Protein AF-A0A516SC68-F1 (afdb_monomer)

Nearest PDB structures (foldseek):
  3bhp-assembly4_B  TM=5.891E-01  e=4.926E+00  Bacillus subtilis
  3bhp-assembly4_A  TM=5.822E-01  e=7.491E+00  Bacillus subtilis

Structure (mmCIF, N/CA/C/O backbone):
data_AF-A0A516SC68-F1
#
_entry.id   AF-A0A516SC68-F1
#
loop_
_atom_site.group_PDB
_atom_site.id
_atom_site.type_symbol
_atom_site.label_atom_id
_atom_site.label_alt_id
_atom_site.label_comp_id
_atom_site.l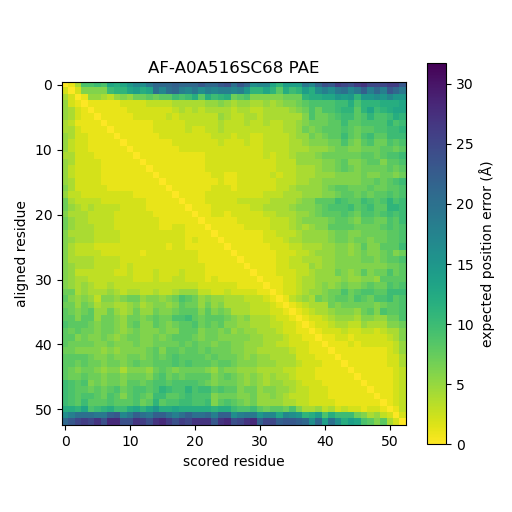abel_asym_id
_atom_site.label_entity_id
_atom_site.label_seq_id
_atom_site.pdbx_PDB_ins_code
_atom_site.Cartn_x
_atom_site.Cartn_y
_atom_site.Cartn_z
_atom_site.occupancy
_atom_site.B_iso_or_equiv
_atom_site.auth_seq_id
_atom_site.auth_comp_id
_atom_site.auth_asym_id
_atom_site.auth_atom_id
_atom_sit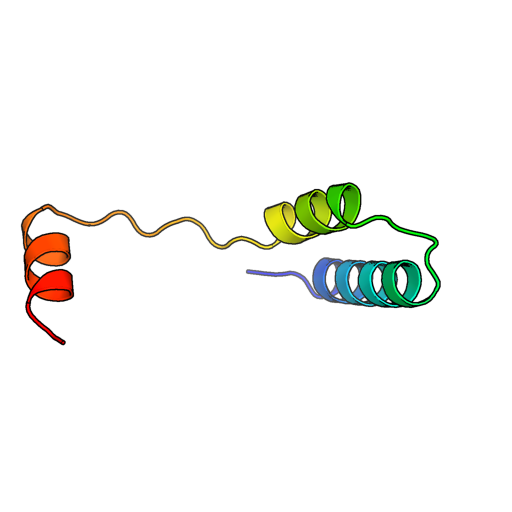e.pdbx_PDB_model_num
ATOM 1 N N . MET A 1 1 ? -0.308 12.841 4.642 1.00 52.88 1 MET A N 1
ATOM 2 C CA . MET A 1 1 ? -0.609 13.676 3.459 1.00 52.88 1 MET A CA 1
ATOM 3 C C . MET A 1 1 ? 0.320 13.256 2.338 1.00 52.88 1 MET A C 1
ATOM 5 O O . MET A 1 1 ? 1.525 13.289 2.543 1.00 52.88 1 MET A O 1
ATOM 9 N N . THR A 1 2 ? -0.214 12.846 1.191 1.00 63.66 2 THR A N 1
ATOM 10 C CA . THR A 1 2 ? 0.577 12.586 -0.019 1.00 63.66 2 THR A CA 1
ATOM 11 C C . THR A 1 2 ? 0.907 13.917 -0.695 1.00 63.66 2 THR A C 1
ATOM 13 O O . THR A 1 2 ? 0.030 14.754 -0.909 1.00 63.66 2 THR A O 1
ATOM 16 N N . SER A 1 3 ? 2.188 14.170 -0.969 1.00 84.88 3 SER A N 1
ATOM 17 C CA . SER A 1 3 ? 2.611 15.401 -1.644 1.00 84.88 3 SER A CA 1
ATOM 18 C C . SER A 1 3 ? 2.302 15.326 -3.146 1.00 84.88 3 SER A C 1
ATOM 20 O O . SER A 1 3 ? 2.194 14.238 -3.712 1.00 84.88 3 SER A O 1
ATOM 22 N N . ARG A 1 4 ? 2.194 16.483 -3.817 1.00 88.38 4 ARG A N 1
ATOM 23 C CA . ARG A 1 4 ? 2.037 16.536 -5.286 1.00 88.38 4 ARG A CA 1
ATOM 24 C C . ARG A 1 4 ? 3.167 15.801 -6.012 1.00 88.38 4 ARG A C 1
ATOM 26 O O . ARG A 1 4 ? 2.898 15.087 -6.965 1.00 88.38 4 ARG A O 1
ATOM 33 N N . LEU A 1 5 ? 4.399 15.946 -5.521 1.00 88.50 5 LEU A N 1
ATOM 34 C CA . LEU A 1 5 ? 5.574 15.269 -6.069 1.00 88.50 5 LEU A CA 1
ATOM 35 C C . LEU A 1 5 ? 5.437 13.748 -5.994 1.00 88.50 5 LEU A C 1
ATOM 37 O O . LEU A 1 5 ? 5.682 13.066 -6.981 1.00 88.50 5 LEU A O 1
ATOM 41 N N . LEU A 1 6 ? 5.025 13.232 -4.834 1.00 84.62 6 LEU A N 1
ATOM 42 C CA . LEU A 1 6 ? 4.805 11.804 -4.652 1.00 84.62 6 LEU A CA 1
ATOM 43 C C . LEU A 1 6 ? 3.745 11.312 -5.653 1.00 84.62 6 LEU A C 1
ATOM 45 O O . LEU A 1 6 ? 4.026 10.436 -6.462 1.00 84.62 6 LEU A O 1
ATOM 49 N N . LYS A 1 7 ? 2.581 11.965 -5.739 1.00 87.19 7 LYS A N 1
ATOM 50 C CA . LYS A 1 7 ? 1.543 11.578 -6.713 1.00 87.19 7 LYS A CA 1
ATOM 51 C C . LYS A 1 7 ? 2.078 11.456 -8.152 1.00 87.19 7 LYS A C 1
ATOM 53 O O . LYS A 1 7 ? 1.829 10.443 -8.793 1.00 87.19 7 LYS A O 1
ATOM 58 N N . SER A 1 8 ? 2.865 12.428 -8.616 1.00 92.31 8 SER A N 1
ATOM 59 C CA . SER A 1 8 ? 3.477 12.391 -9.953 1.00 92.31 8 SER A CA 1
ATOM 60 C C . SER A 1 8 ? 4.510 11.270 -10.131 1.00 92.31 8 SER A C 1
ATOM 62 O O . SER A 1 8 ? 4.595 10.683 -11.208 1.00 92.31 8 SER A O 1
ATOM 64 N N . LEU A 1 9 ? 5.284 10.941 -9.090 1.00 90.12 9 LEU A N 1
ATOM 65 C CA . LEU A 1 9 ? 6.211 9.804 -9.121 1.00 90.12 9 LEU A CA 1
ATOM 66 C C . LEU A 1 9 ? 5.466 8.470 -9.223 1.00 90.12 9 LEU A C 1
ATOM 68 O O . LEU A 1 9 ? 5.881 7.605 -9.987 1.00 90.12 9 LEU A O 1
ATOM 72 N N . HIS A 1 10 ? 4.369 8.311 -8.479 1.00 90.44 10 HIS A N 1
ATOM 73 C CA . HIS A 1 10 ? 3.543 7.106 -8.548 1.00 90.44 10 HIS A CA 1
ATOM 74 C C . HIS A 1 10 ? 2.901 6.933 -9.928 1.00 90.44 10 HIS A C 1
ATOM 76 O O . HIS A 1 10 ? 2.950 5.843 -10.484 1.00 90.44 10 HIS A O 1
ATOM 82 N N . GLU A 1 11 ? 2.378 8.015 -10.512 1.00 93.31 11 GLU A N 1
ATOM 83 C CA . GLU A 1 11 ? 1.843 8.008 -11.882 1.00 93.31 11 GLU A CA 1
ATOM 84 C C . GLU A 1 11 ? 2.913 7.581 -12.903 1.00 93.31 11 GLU A C 1
ATOM 86 O O . GLU A 1 11 ? 2.659 6.710 -13.726 1.00 93.31 11 GLU A O 1
ATOM 91 N N . THR A 1 12 ? 4.146 8.087 -12.783 1.00 94.81 12 THR A N 1
ATOM 92 C CA . THR A 1 12 ? 5.261 7.677 -13.663 1.00 94.81 12 THR A CA 1
ATOM 93 C C . THR A 1 12 ? 5.631 6.198 -13.484 1.00 94.81 12 THR A C 1
ATOM 95 O O . THR A 1 12 ? 5.921 5.503 -14.455 1.00 94.81 12 THR A O 1
ATOM 98 N N . ALA A 1 13 ? 5.641 5.701 -12.242 1.00 94.44 13 ALA A N 1
ATOM 99 C CA . ALA A 1 13 ? 5.942 4.299 -11.954 1.00 94.44 13 ALA A CA 1
ATOM 100 C C . ALA A 1 13 ? 4.881 3.353 -12.543 1.00 94.44 13 ALA A C 1
ATOM 102 O O . ALA A 1 13 ? 5.239 2.295 -13.058 1.00 94.44 13 ALA A O 1
ATOM 103 N N . LEU A 1 14 ? 3.603 3.756 -12.526 1.00 95.25 14 LEU A N 1
ATOM 104 C CA . LEU A 1 14 ? 2.513 3.026 -13.179 1.00 95.25 14 LEU A CA 1
ATOM 105 C C . LEU A 1 14 ? 2.715 2.950 -14.696 1.00 95.25 14 LEU A C 1
ATOM 107 O O . LEU A 1 14 ? 2.703 1.851 -15.243 1.00 95.25 14 LEU A O 1
ATOM 111 N N . ASP A 1 15 ? 3.003 4.078 -15.353 1.00 97.31 15 ASP A N 1
ATOM 112 C CA . ASP A 1 15 ? 3.270 4.100 -16.799 1.00 97.31 15 ASP A CA 1
ATOM 113 C C . ASP A 1 15 ? 4.448 3.180 -17.171 1.00 97.31 15 ASP A C 1
ATOM 115 O O . ASP A 1 15 ? 4.446 2.514 -18.208 1.00 97.31 15 ASP A O 1
ATOM 119 N N . PHE A 1 16 ? 5.468 3.107 -16.310 1.00 97.31 16 PHE A N 1
ATOM 120 C CA . PHE A 1 16 ? 6.605 2.208 -16.504 1.00 97.31 16 PHE A CA 1
ATOM 121 C C . PHE A 1 16 ? 6.249 0.736 -16.286 1.00 97.31 16 PHE A C 1
ATOM 123 O O . PHE A 1 16 ? 6.774 -0.125 -16.996 1.00 97.31 16 PHE A O 1
ATOM 130 N N . ALA A 1 17 ? 5.371 0.429 -15.334 1.00 96.38 17 ALA A N 1
ATOM 131 C CA . ALA A 1 17 ? 4.869 -0.925 -15.135 1.00 96.38 17 ALA A CA 1
ATOM 132 C C . ALA A 1 17 ? 4.034 -1.393 -16.338 1.00 96.38 17 ALA A C 1
ATOM 13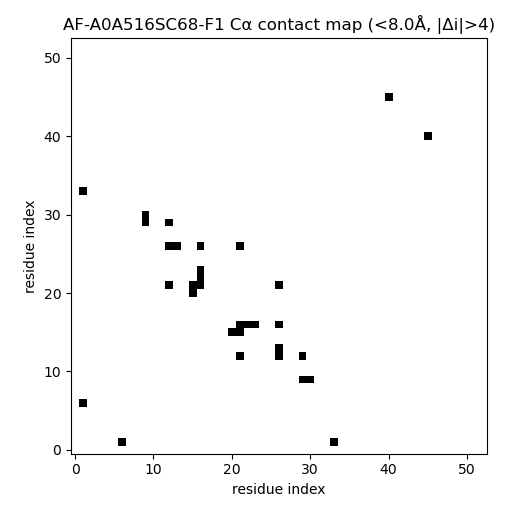4 O O . ALA A 1 17 ? 4.210 -2.521 -16.799 1.00 96.38 17 ALA A O 1
ATOM 135 N N . ASP A 1 18 ? 3.215 -0.506 -16.908 1.00 97.31 18 ASP A N 1
ATOM 136 C CA . ASP A 1 18 ? 2.361 -0.800 -18.066 1.00 97.31 18 ASP A CA 1
ATOM 137 C C . ASP A 1 18 ? 3.164 -1.164 -19.326 1.00 97.31 18 ASP A C 1
ATOM 139 O O . ASP A 1 18 ? 2.736 -2.006 -20.119 1.00 97.31 18 ASP A O 1
ATOM 1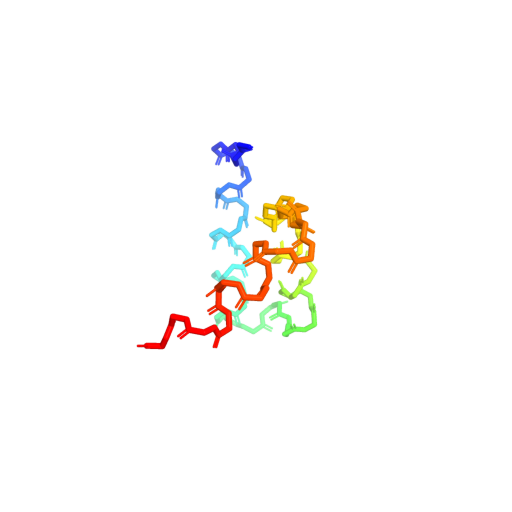43 N N . ILE A 1 19 ? 4.360 -0.588 -19.498 1.00 98.12 19 ILE A N 1
ATOM 144 C CA . ILE A 1 19 ? 5.286 -0.943 -20.590 1.00 98.12 19 ILE A CA 1
ATOM 145 C C . ILE A 1 19 ? 6.281 -2.057 -20.217 1.00 98.12 19 ILE A C 1
ATOM 147 O O . ILE A 1 19 ? 7.156 -2.391 -21.017 1.00 98.12 19 ILE A O 1
ATOM 151 N N . GLY A 1 20 ? 6.174 -2.629 -19.013 1.00 96.69 20 GLY A N 1
ATOM 152 C CA . GLY A 1 20 ? 7.025 -3.722 -18.530 1.00 96.69 20 GLY A CA 1
ATOM 153 C C . GLY A 1 20 ? 8.432 -3.311 -18.080 1.00 96.69 20 GLY A C 1
ATOM 154 O O . GLY A 1 20 ? 9.298 -4.173 -17.937 1.00 96.69 20 GLY A O 1
ATOM 155 N N . LEU A 1 21 ? 8.681 -2.017 -17.862 1.00 97.75 21 LEU A N 1
ATOM 156 C CA . LEU A 1 21 ? 9.960 -1.499 -17.361 1.00 97.75 21 LEU A CA 1
ATOM 157 C C . LEU A 1 21 ? 10.090 -1.641 -15.834 1.00 97.75 21 LEU A C 1
ATOM 159 O O . LEU A 1 21 ? 11.204 -1.708 -15.316 1.00 97.75 21 LEU A O 1
ATOM 163 N N . VAL A 1 22 ? 8.963 -1.701 -15.121 1.00 96.81 22 VAL A N 1
ATOM 164 C CA . VAL A 1 22 ? 8.895 -1.940 -13.673 1.00 96.81 22 VAL A CA 1
ATOM 165 C C . VAL A 1 22 ? 8.120 -3.229 -13.416 1.00 96.81 22 VAL A C 1
ATOM 167 O O . VAL A 1 22 ? 7.025 -3.421 -13.939 1.00 96.81 22 VAL A O 1
ATOM 170 N N . ASP A 1 23 ? 8.687 -4.124 -12.609 1.00 97.44 23 ASP A N 1
ATOM 171 C CA . ASP A 1 23 ? 8.039 -5.385 -12.257 1.00 97.44 23 ASP A CA 1
ATOM 172 C C . ASP A 1 23 ? 7.070 -5.254 -11.067 1.00 97.44 23 ASP A C 1
ATOM 174 O O . ASP A 1 23 ? 7.032 -4.262 -10.333 1.00 97.44 23 ASP A O 1
ATOM 178 N N . ALA A 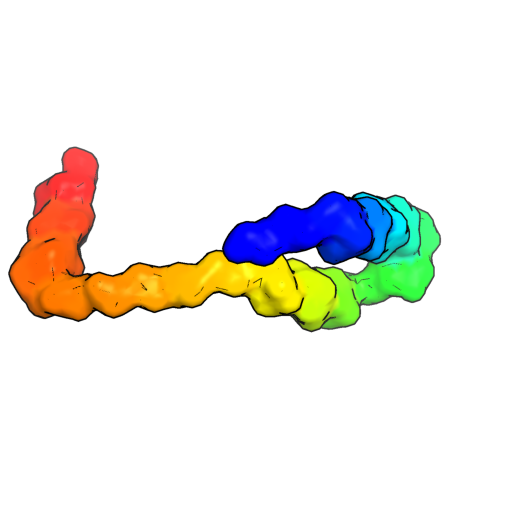1 24 ? 6.268 -6.299 -10.855 1.00 95.62 24 ALA A N 1
ATOM 179 C CA . ALA A 1 24 ? 5.263 -6.319 -9.796 1.00 95.62 24 ALA A CA 1
ATOM 180 C C . ALA A 1 24 ? 5.861 -6.276 -8.380 1.00 95.62 24 ALA A C 1
ATOM 182 O O . ALA A 1 24 ? 5.171 -5.868 -7.446 1.00 95.62 24 ALA A O 1
ATOM 183 N N . GLN A 1 25 ? 7.107 -6.722 -8.191 1.00 96.56 25 GLN A N 1
ATOM 184 C CA . GLN A 1 25 ? 7.769 -6.631 -6.892 1.00 96.56 25 GLN A CA 1
ATOM 185 C C . GLN A 1 25 ? 8.118 -5.172 -6.593 1.00 96.56 25 GLN A C 1
ATOM 187 O O . GLN A 1 25 ? 7.769 -4.664 -5.531 1.00 96.56 25 GLN A O 1
ATOM 192 N N . THR A 1 26 ? 8.714 -4.492 -7.564 1.00 94.94 26 THR A N 1
ATOM 193 C CA . THR A 1 26 ? 9.111 -3.089 -7.479 1.00 94.94 26 THR A CA 1
ATOM 194 C C . THR A 1 26 ? 7.890 -2.179 -7.322 1.00 94.94 26 THR A C 1
ATOM 196 O O . THR A 1 26 ? 7.907 -1.270 -6.495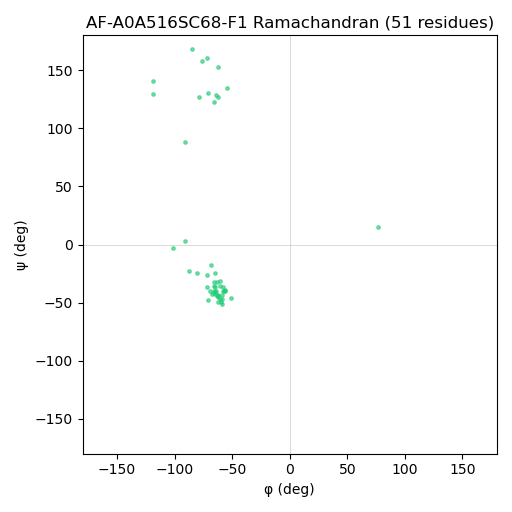 1.00 94.94 26 THR A O 1
ATOM 199 N N . MET A 1 27 ? 6.777 -2.449 -8.019 1.00 94.19 27 MET A N 1
ATOM 200 C CA . MET A 1 27 ? 5.539 -1.677 -7.815 1.00 94.19 27 MET A CA 1
ATOM 201 C C . MET A 1 27 ? 4.995 -1.778 -6.387 1.00 94.19 27 MET A C 1
ATOM 203 O O . MET A 1 27 ? 4.532 -0.777 -5.848 1.00 94.19 27 MET A O 1
ATOM 207 N N . ARG A 1 28 ? 5.119 -2.937 -5.725 1.00 93.06 28 ARG A N 1
ATOM 208 C CA . ARG A 1 28 ? 4.707 -3.079 -4.314 1.00 93.06 28 ARG A CA 1
ATOM 209 C C . ARG A 1 28 ? 5.555 -2.230 -3.372 1.00 93.06 28 ARG A C 1
ATOM 211 O O . ARG A 1 28 ? 5.044 -1.764 -2.356 1.00 93.06 28 ARG A O 1
ATOM 218 N N . GLU A 1 29 ? 6.833 -2.029 -3.690 1.00 91.44 29 GLU A N 1
ATOM 219 C CA . GLU A 1 29 ? 7.705 -1.129 -2.930 1.00 91.44 29 GLU A CA 1
ATOM 220 C C . GLU A 1 29 ? 7.256 0.326 -3.094 1.00 91.44 29 GLU A C 1
ATOM 222 O O . GLU A 1 29 ? 7.157 1.043 -2.099 1.00 91.44 29 GLU A O 1
ATOM 227 N N . PHE A 1 30 ? 6.893 0.742 -4.316 1.00 88.44 30 PHE A N 1
ATOM 228 C CA . PHE A 1 30 ? 6.274 2.049 -4.545 1.00 88.44 30 PHE A CA 1
ATOM 229 C C . PHE A 1 30 ? 4.961 2.193 -3.776 1.00 88.44 30 PHE A C 1
ATOM 231 O O . PHE A 1 30 ? 4.809 3.177 -3.059 1.00 88.44 30 PHE A O 1
ATOM 238 N N . ASP A 1 31 ? 4.050 1.222 -3.859 1.00 87.25 31 ASP A N 1
ATOM 239 C CA . ASP A 1 31 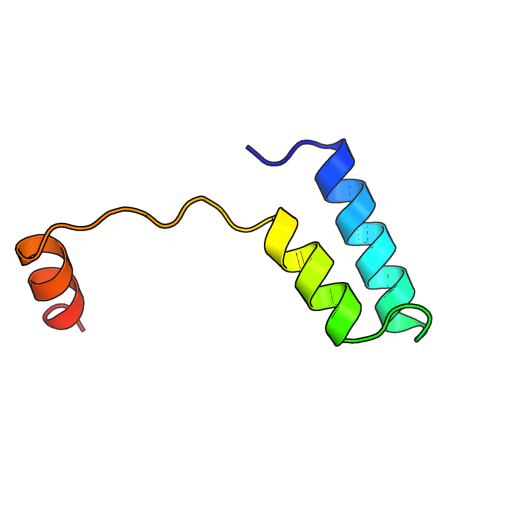? 2.758 1.246 -3.159 1.00 87.25 31 ASP A CA 1
ATOM 240 C C . ASP A 1 31 ? 2.926 1.386 -1.641 1.00 87.25 31 ASP A C 1
ATOM 242 O O . ASP A 1 31 ? 2.200 2.147 -0.995 1.00 87.25 31 ASP A O 1
ATOM 246 N N . ALA A 1 32 ? 3.922 0.706 -1.065 1.00 87.81 32 ALA A N 1
ATOM 247 C CA . ALA A 1 32 ? 4.216 0.772 0.363 1.00 87.81 32 ALA A CA 1
ATOM 248 C C . ALA A 1 32 ? 4.571 2.193 0.833 1.00 87.81 32 ALA A C 1
ATOM 250 O O . ALA A 1 32 ? 4.233 2.565 1.958 1.00 87.81 32 ALA A O 1
ATOM 251 N N . LEU A 1 33 ? 5.181 3.017 -0.029 1.00 83.94 33 LEU A N 1
ATOM 252 C CA . LEU A 1 33 ? 5.480 4.424 0.270 1.00 83.94 33 LEU A CA 1
ATOM 253 C C . LEU A 1 33 ? 4.216 5.300 0.366 1.00 83.94 33 LEU A C 1
ATOM 255 O O . LEU A 1 33 ? 4.278 6.395 0.928 1.00 83.94 33 LEU A O 1
ATOM 259 N N . TYR A 1 34 ? 3.076 4.835 -0.161 1.00 81.19 34 TYR A N 1
ATOM 260 C CA . TYR A 1 34 ? 1.789 5.548 -0.141 1.00 81.19 34 TYR A CA 1
ATOM 261 C C . TYR A 1 34 ? 0.821 5.047 0.926 1.00 81.19 34 TYR A C 1
ATOM 263 O O . TYR A 1 34 ? -0.260 5.627 1.070 1.00 81.19 34 TYR A O 1
ATOM 271 N N . LEU A 1 35 ? 1.175 4.008 1.686 1.00 82.88 35 LEU A N 1
ATOM 272 C CA . LEU A 1 35 ? 0.277 3.474 2.700 1.00 82.88 3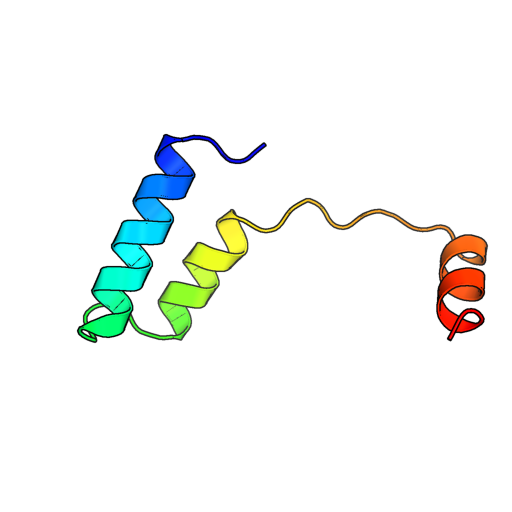5 LEU A CA 1
ATOM 273 C C . LEU A 1 35 ? 0.062 4.511 3.814 1.00 82.88 35 LEU A C 1
ATOM 275 O O . LEU A 1 35 ? 1.027 4.958 4.445 1.00 82.88 35 LEU A O 1
ATOM 279 N N . PRO A 1 36 ? -1.194 4.917 4.085 1.00 82.19 36 PRO A N 1
ATOM 280 C CA . PRO A 1 36 ? -1.471 5.707 5.270 1.00 82.19 36 PRO A CA 1
ATOM 281 C C . PRO A 1 36 ? -1.113 4.881 6.513 1.00 82.19 36 PRO A C 1
ATOM 283 O O . PRO A 1 36 ? -1.178 3.648 6.472 1.00 82.19 36 PRO A O 1
ATOM 286 N N . PRO A 1 37 ? -0.759 5.536 7.633 1.00 84.62 37 PRO A N 1
ATOM 287 C CA . PRO A 1 37 ? -0.543 4.821 8.879 1.00 84.62 37 PRO A CA 1
ATOM 288 C C . PRO A 1 37 ? -1.783 3.990 9.208 1.00 84.62 37 PRO A C 1
ATOM 290 O O . PRO A 1 37 ? -2.917 4.468 9.094 1.00 84.62 37 PRO A O 1
ATOM 293 N N . VAL A 1 38 ? -1.557 2.737 9.597 1.00 87.56 38 VAL A N 1
ATOM 294 C CA . VAL A 1 38 ? -2.637 1.862 10.049 1.00 87.56 38 VAL A CA 1
ATOM 295 C C . VAL A 1 38 ? -3.238 2.494 11.298 1.00 87.56 38 VAL A C 1
ATOM 297 O O . VAL A 1 38 ? -2.513 2.844 12.227 1.00 87.56 38 VAL A O 1
ATOM 300 N N . LYS A 1 39 ? -4.561 2.681 11.306 1.00 91.94 39 LYS A N 1
ATOM 301 C CA . LYS A 1 39 ? -5.250 3.169 12.499 1.00 91.94 39 LYS A CA 1
ATOM 302 C C . LYS A 1 39 ? -5.089 2.130 13.611 1.00 91.94 39 LYS A C 1
ATOM 304 O O . LYS A 1 39 ? -5.432 0.965 13.416 1.00 91.94 39 LYS A O 1
ATOM 309 N N . ASP A 1 40 ? -4.645 2.578 14.779 1.00 95.56 40 ASP A N 1
ATOM 310 C CA . ASP A 1 40 ? -4.706 1.773 15.992 1.00 95.56 40 ASP A CA 1
ATOM 311 C C . ASP A 1 40 ? -6.160 1.651 16.453 1.00 95.56 40 ASP A C 1
ATOM 313 O O . ASP A 1 40 ? -6.889 2.643 16.555 1.00 95.56 40 ASP A O 1
ATOM 317 N N . TYR A 1 41 ? -6.581 0.419 16.721 1.00 95.50 41 TYR A N 1
ATOM 318 C CA . TYR A 1 41 ? -7.918 0.118 17.214 1.00 95.50 41 TYR A CA 1
ATOM 319 C C . TYR A 1 41 ? -7.844 -0.551 18.579 1.00 95.50 41 TYR A C 1
ATOM 321 O O . TYR A 1 41 ? -7.023 -1.437 18.826 1.00 95.50 41 TYR A O 1
ATOM 329 N N . THR A 1 42 ? -8.772 -0.174 19.447 1.00 97.19 42 THR A N 1
ATOM 330 C CA . THR A 1 42 ? -9.041 -0.890 20.692 1.00 97.19 42 THR A CA 1
ATOM 331 C C . THR A 1 42 ? -9.733 -2.228 20.416 1.00 97.19 42 THR A C 1
ATOM 333 O O . THR A 1 42 ? -10.349 -2.438 19.367 1.00 97.19 42 THR A O 1
ATOM 336 N N . ALA A 1 43 ? -9.676 -3.144 21.386 1.00 96.88 43 ALA A N 1
ATOM 337 C CA . ALA A 1 43 ? -10.360 -4.433 21.285 1.00 96.88 43 ALA A CA 1
ATOM 338 C C . ALA A 1 43 ? -11.873 -4.277 21.028 1.00 96.88 43 ALA A C 1
ATOM 340 O O . ALA A 1 43 ? -12.436 -5.019 20.220 1.00 96.88 43 ALA A O 1
ATOM 341 N N . ASP A 1 44 ? -12.514 -3.288 21.659 1.00 96.75 44 ASP A N 1
ATOM 342 C CA . ASP A 1 44 ? -13.944 -3.016 21.490 1.00 96.75 44 ASP A CA 1
ATOM 343 C C . ASP A 1 44 ? -14.273 -2.463 20.098 1.00 96.75 44 ASP A C 1
ATOM 345 O O . ASP A 1 44 ? -15.246 -2.901 19.482 1.00 96.75 44 ASP A O 1
ATOM 349 N N . GLU A 1 45 ? -13.446 -1.570 19.544 1.00 97.00 45 GLU A N 1
ATOM 350 C CA . GLU A 1 45 ? -13.617 -1.098 18.164 1.00 97.00 45 GLU A CA 1
ATOM 351 C C . GLU A 1 45 ? -13.479 -2.246 17.154 1.00 97.00 45 GLU A C 1
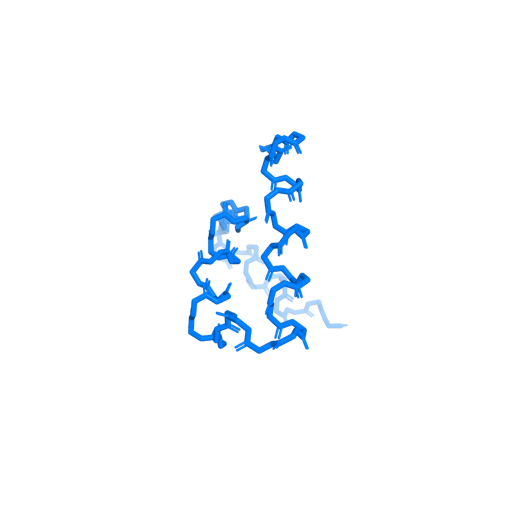ATOM 353 O O . GLU A 1 45 ? -14.304 -2.364 16.246 1.00 97.00 45 GLU A O 1
ATOM 358 N N . ILE A 1 46 ? -12.489 -3.131 17.329 1.00 96.12 46 ILE A N 1
ATOM 359 C CA . ILE A 1 46 ? -12.313 -4.310 16.463 1.00 96.12 46 ILE A CA 1
ATOM 360 C C . ILE A 1 46 ? -13.526 -5.237 16.568 1.00 96.12 46 ILE A C 1
ATOM 362 O O . ILE A 1 46 ? -14.024 -5.729 15.552 1.00 96.12 46 ILE A O 1
ATOM 366 N N . LYS A 1 47 ? -14.014 -5.487 17.789 1.00 96.50 47 LYS A N 1
ATOM 367 C CA . LYS A 1 47 ? -15.210 -6.304 18.016 1.00 96.50 47 LYS A CA 1
ATOM 368 C C . LYS A 1 47 ? -16.416 -5.697 17.303 1.00 96.50 47 LYS A C 1
ATOM 370 O O . LYS A 1 47 ? -17.106 -6.413 16.584 1.00 96.50 47 LYS A O 1
ATOM 375 N N . ASN A 1 48 ? -16.629 -4.392 17.439 1.00 96.19 48 ASN A N 1
ATOM 376 C CA . ASN A 1 48 ? -17.737 -3.698 16.791 1.00 96.19 48 ASN A CA 1
ATOM 377 C C . ASN A 1 48 ? -17.644 -3.773 15.262 1.00 96.19 48 ASN A C 1
ATOM 379 O O . ASN A 1 48 ? -18.637 -4.128 14.631 1.00 96.19 48 ASN A O 1
ATOM 383 N N . LEU A 1 49 ? -16.465 -3.546 14.669 1.00 95.50 49 LEU A N 1
ATOM 384 C CA . LEU A 1 49 ? -16.251 -3.676 13.220 1.00 95.50 49 LEU A CA 1
ATOM 385 C C . LEU A 1 49 ? -16.590 -5.078 12.698 1.00 95.50 49 LEU A C 1
ATOM 387 O O . LEU A 1 49 ? -17.183 -5.214 11.636 1.00 95.50 49 LEU A O 1
ATOM 391 N N . ARG A 1 50 ? -16.239 -6.132 13.444 1.00 95.44 50 ARG A N 1
ATOM 392 C CA . ARG A 1 50 ? -16.531 -7.523 13.051 1.00 95.44 50 ARG A CA 1
ATOM 393 C C . ARG A 1 50 ? -18.012 -7.887 13.160 1.00 95.44 50 ARG A C 1
ATOM 395 O O . ARG A 1 50 ? -18.452 -8.809 12.479 1.00 95.44 50 ARG A O 1
ATOM 402 N N . LEU A 1 51 ? -18.748 -7.211 14.041 1.00 95.50 51 LEU A N 1
ATOM 403 C CA . LEU A 1 51 ? -20.172 -7.453 14.284 1.00 95.50 51 LEU A CA 1
ATOM 404 C C . LEU A 1 51 ? -21.085 -6.646 13.349 1.00 95.50 51 LEU A C 1
ATOM 406 O O . LEU A 1 51 ? -22.222 -7.056 13.133 1.00 95.50 51 LEU A O 1
ATOM 410 N N . HIS A 1 52 ? -20.603 -5.532 12.789 1.00 78.44 52 HIS A N 1
ATOM 411 C CA . HIS A 1 52 ? -21.331 -4.734 11.800 1.00 78.44 52 HIS A CA 1
ATOM 412 C C . HIS A 1 52 ? -20.976 -5.227 10.392 1.00 78.44 52 HIS A C 1
ATOM 414 O O . HIS A 1 52 ? -20.020 -4.748 9.783 1.00 78.44 52 HIS A O 1
ATOM 420 N N . LYS A 1 53 ? -21.727 -6.221 9.910 1.00 56.34 53 LYS A N 1
ATOM 421 C CA . LYS A 1 53 ? -21.672 -6.708 8.527 1.00 56.34 53 LYS A CA 1
ATOM 422 C C . LYS A 1 53 ? -22.822 -6.140 7.709 1.00 56.34 53 LYS A C 1
ATOM 424 O O . LYS A 1 53 ? -23.933 -6.053 8.277 1.00 56.34 53 LYS A O 1
#

Secondary structure (DSSP, 8-state):
---HHHHHHHHHHHHHHHTTSS-HHHHHHHHHTTPPPPPP--HHHHHHHHH--

Solvent-accessible surface area (backbone atoms only — not comparable to full-atom values): 3381 Å² total; per-residue (Å²): 133,86,50,73,69,53,55,54,52,51,54,52,50,48,58,33,34,76,74,66,78,38,52,77,69,58,49,51,58,56,51,58,76,68,58,71,81,80,80,87,72,53,76,66,57,53,52,48,58,72,70,64,122

Sequence (53 aa):
MTSRLLKSLHETALDFADIGLVDAQTMREFDALYLPPVKDYTADEIKNLRLHK

pLDDT: mean 90.35, std 9.55, range [52.88, 98.12]

Mean predicted aligned error: 5.44 Å

Organism: NCBI:txid2594795

Foldseek 3Di:
DQDPVLVVVLVVQVVCVVVVNDDPVRNVVSVVVVDDPDDDDDPVRVVVVVVPD

Radius of gyration: 16.57 Å; Cα contacts (8 Å, |Δi|>4): 16; chains: 1; bounding box: 32×24×42 Å